Protein AF-A0A1H0H1I2-F1 (afdb_monomer)

Structure (mmCIF, N/CA/C/O backbone):
data_AF-A0A1H0H1I2-F1
#
_entry.id   AF-A0A1H0H1I2-F1
#
loop_
_atom_site.group_PDB
_atom_site.id
_atom_site.type_symbol
_atom_site.label_atom_id
_atom_site.label_alt_id
_atom_site.label_comp_id
_atom_site.label_asym_id
_atom_site.label_entity_id
_atom_site.label_seq_id
_atom_site.pdbx_PDB_ins_code
_atom_site.Cartn_x
_atom_site.Cartn_y
_atom_site.Cartn_z
_atom_site.occupancy
_atom_site.B_iso_or_equiv
_atom_site.auth_seq_id
_atom_site.auth_comp_id
_atom_site.auth_asym_id
_atom_site.auth_atom_id
_atom_site.pdbx_PDB_model_num
ATOM 1 N N . MET A 1 1 ? -30.153 8.150 30.364 1.00 52.62 1 MET A N 1
ATOM 2 C CA . MET A 1 1 ? -30.625 8.739 31.634 1.00 52.62 1 MET A CA 1
ATOM 3 C C . MET A 1 1 ? -29.501 8.563 32.639 1.00 52.62 1 MET A C 1
ATOM 5 O O . MET A 1 1 ? -28.910 7.487 32.652 1.00 52.62 1 MET A O 1
ATOM 9 N N . LYS A 1 2 ? -29.083 9.603 33.368 1.00 74.50 2 LYS A N 1
ATOM 10 C CA . LYS A 1 2 ? -27.999 9.426 34.351 1.00 74.50 2 LYS A CA 1
ATOM 11 C C . LYS A 1 2 ? -28.576 8.706 35.567 1.00 74.50 2 LYS A C 1
ATOM 13 O O . LYS A 1 2 ? -29.653 9.072 36.015 1.00 74.50 2 LYS A O 1
ATOM 18 N N . ARG A 1 3 ? -27.850 7.743 36.142 1.00 76.81 3 ARG A N 1
ATOM 19 C CA . ARG A 1 3 ? -28.291 6.995 37.341 1.00 76.81 3 ARG A CA 1
ATOM 20 C C . ARG A 1 3 ? -28.795 7.904 38.466 1.00 76.81 3 ARG A C 1
ATOM 22 O O . ARG A 1 3 ? -29.754 7.580 39.148 1.00 76.81 3 ARG A O 1
ATOM 29 N N . ALA A 1 4 ? -28.167 9.069 38.624 1.00 80.38 4 ALA A N 1
ATOM 30 C CA . ALA A 1 4 ? -28.571 10.075 39.599 1.00 80.38 4 ALA A CA 1
ATOM 31 C C . ALA A 1 4 ? -29.978 10.648 39.342 1.00 80.38 4 ALA A C 1
ATOM 33 O O . ALA A 1 4 ? -30.718 10.866 40.293 1.00 80.38 4 ALA A O 1
ATOM 34 N N . GLU A 1 5 ? -30.357 10.858 38.079 1.00 82.88 5 GLU A N 1
ATOM 35 C CA . GLU A 1 5 ? -31.686 11.357 37.693 1.00 82.88 5 GLU A CA 1
ATOM 36 C C . GLU A 1 5 ? -32.762 10.293 37.956 1.00 82.88 5 GLU A C 1
ATOM 38 O O . GLU A 1 5 ? -33.846 10.609 38.434 1.00 82.88 5 GLU A O 1
ATOM 43 N N . GLU A 1 6 ? -32.449 9.021 37.704 1.00 81.00 6 GLU A N 1
ATOM 44 C CA . GLU A 1 6 ? -33.355 7.894 37.953 1.00 81.00 6 GLU A CA 1
ATOM 45 C C . GLU A 1 6 ? -33.589 7.659 39.453 1.00 81.00 6 GLU A C 1
ATOM 47 O O . GLU A 1 6 ? -34.732 7.548 39.892 1.00 81.00 6 GLU A O 1
ATOM 52 N N . ILE A 1 7 ? -32.523 7.693 40.260 1.00 86.75 7 ILE A N 1
ATOM 53 C CA . ILE A 1 7 ? -32.615 7.612 41.727 1.00 86.75 7 ILE A CA 1
ATOM 54 C C . ILE A 1 7 ? -33.410 8.796 42.285 1.00 86.75 7 ILE A C 1
ATOM 56 O O . ILE A 1 7 ? -34.254 8.611 43.158 1.00 86.75 7 ILE A O 1
ATOM 60 N N . GLN A 1 8 ? -33.175 10.009 41.779 1.00 88.06 8 GLN A N 1
ATOM 61 C CA . GLN A 1 8 ? -33.907 11.198 42.216 1.00 88.06 8 GLN A CA 1
ATOM 62 C C . GLN A 1 8 ? -35.408 11.087 41.911 1.00 88.06 8 GLN A C 1
ATOM 64 O O . GLN A 1 8 ? -36.231 11.446 42.753 1.00 88.06 8 GLN A O 1
ATOM 69 N N . ASN A 1 9 ? -35.762 10.564 40.735 1.00 86.50 9 ASN A N 1
ATOM 70 C CA . ASN A 1 9 ? -37.151 10.321 40.359 1.00 86.50 9 ASN A CA 1
ATOM 71 C C . ASN A 1 9 ? -37.803 9.234 41.220 1.00 86.50 9 ASN A C 1
ATOM 73 O O . ASN A 1 9 ? -38.972 9.360 41.549 1.00 86.50 9 ASN A O 1
ATOM 77 N N . LEU A 1 10 ? -37.075 8.185 41.609 1.00 85.44 10 LEU A N 1
ATOM 78 C CA . LEU A 1 10 ? -37.610 7.153 42.502 1.00 85.44 10 LEU A CA 1
ATOM 79 C C . LEU A 1 10 ? -37.801 7.671 43.929 1.00 85.44 10 LEU A C 1
ATOM 81 O O . LEU A 1 10 ? -38.828 7.412 44.549 1.00 85.44 10 LEU A O 1
ATOM 85 N N . GLN A 1 11 ? -36.851 8.448 44.447 1.00 86.81 11 GLN A N 1
ATOM 86 C CA . GLN A 1 11 ? -36.956 9.018 45.790 1.00 86.81 11 GLN A CA 1
ATOM 87 C C . GLN A 1 11 ? -38.102 10.024 45.922 1.00 86.81 11 GLN A C 1
ATOM 89 O O . GLN A 1 11 ? -38.691 10.121 46.997 1.00 86.81 11 GLN A O 1
ATOM 94 N N . SER A 1 12 ? -38.450 10.745 44.851 1.00 87.38 12 SER A N 1
ATOM 95 C CA . SER A 1 12 ? -39.581 11.681 44.869 1.00 87.38 12 SER A CA 1
ATOM 96 C C . SER A 1 12 ? -40.951 10.993 44.924 1.00 87.38 12 SER A C 1
ATOM 98 O O . SER A 1 12 ? -41.941 11.662 45.206 1.00 87.38 12 SER A O 1
ATOM 100 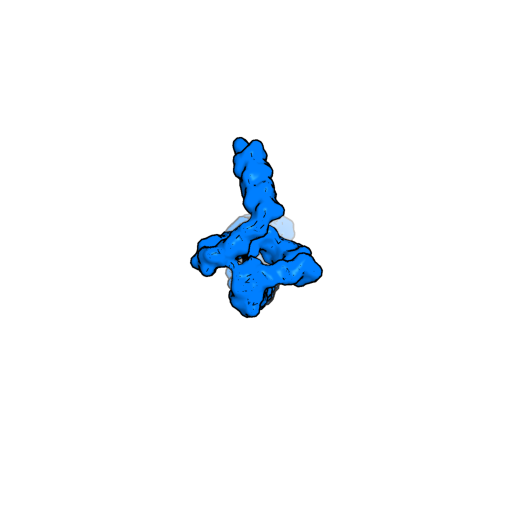N N . LEU A 1 13 ? -41.011 9.672 44.705 1.00 84.19 13 LEU A N 1
ATOM 101 C CA . LEU A 1 13 ? -42.233 8.865 44.807 1.00 84.19 13 LEU A CA 1
ATOM 102 C C . LEU A 1 13 ? -42.510 8.357 46.230 1.00 84.19 13 LEU A C 1
ATOM 104 O O . LEU A 1 13 ? -43.545 7.735 46.462 1.00 84.19 13 LEU A O 1
ATOM 108 N N . LYS A 1 14 ? -41.617 8.623 47.193 1.00 83.56 14 LYS A N 1
ATOM 109 C CA . LYS A 1 14 ? -41.870 8.325 48.608 1.00 83.56 14 LYS A CA 1
ATOM 110 C C . LYS A 1 14 ? -42.933 9.271 49.174 1.00 83.56 14 LYS A C 1
ATOM 112 O O . LYS A 1 14 ? -42.779 10.488 49.093 1.00 83.56 14 LYS A O 1
ATOM 117 N N . GLY A 1 15 ? -43.975 8.718 49.791 1.00 74.31 15 GLY A N 1
ATOM 118 C CA . GLY A 1 15 ? -45.089 9.476 50.375 1.00 74.31 15 GLY A CA 1
ATOM 119 C C . GLY A 1 15 ? -46.405 9.275 49.621 1.00 74.31 15 GLY A C 1
ATOM 120 O O . GLY A 1 15 ? -46.533 8.316 48.874 1.00 74.31 15 GLY A O 1
ATOM 121 N N . ASP A 1 16 ? -47.379 10.167 49.833 1.00 62.16 16 ASP A N 1
ATOM 122 C CA . ASP A 1 16 ? -48.792 10.029 49.421 1.00 62.16 16 ASP A CA 1
ATOM 123 C C . ASP A 1 16 ? -48.998 10.148 47.896 1.00 62.16 16 ASP A C 1
ATOM 125 O O . ASP A 1 16 ? -49.528 11.120 47.354 1.00 62.16 16 ASP A O 1
ATOM 129 N N . THR A 1 17 ? -48.487 9.154 47.181 1.00 70.00 17 THR A N 1
ATOM 130 C CA . THR A 1 17 ? -48.654 8.957 45.750 1.00 70.00 17 THR A CA 1
ATOM 131 C C . THR A 1 17 ? -49.250 7.573 45.531 1.00 70.00 17 THR A C 1
ATOM 133 O O . THR A 1 17 ? -48.993 6.652 46.301 1.00 70.00 17 THR A O 1
ATOM 136 N N . TYR A 1 18 ? -49.979 7.384 44.430 1.00 75.25 18 TYR A N 1
ATOM 137 C CA . TYR A 1 18 ? -50.488 6.067 44.017 1.00 75.25 18 TYR A CA 1
ATOM 138 C C . TYR A 1 18 ? -49.390 4.980 43.955 1.00 75.25 18 TYR A C 1
ATOM 140 O O . TYR A 1 18 ? -49.668 3.789 44.032 1.00 75.25 18 TYR A O 1
ATOM 148 N N . PHE A 1 19 ? -48.123 5.384 43.820 1.00 75.56 19 PHE A N 1
ATOM 149 C CA . PHE A 1 19 ? -46.977 4.483 43.819 1.00 75.56 19 PHE A CA 1
ATOM 150 C C . PHE A 1 19 ? -46.701 3.866 45.204 1.00 75.56 19 PHE A C 1
ATOM 152 O O . PHE A 1 19 ? -46.307 2.702 45.287 1.00 75.56 19 PHE A O 1
ATOM 159 N N . ALA A 1 20 ? -46.961 4.609 46.284 1.00 72.69 20 ALA A N 1
ATOM 160 C CA . ALA A 1 20 ? -46.730 4.163 47.658 1.00 72.69 20 ALA A CA 1
ATOM 161 C C . ALA A 1 20 ? -47.779 3.169 48.178 1.00 72.69 20 ALA A C 1
ATOM 163 O O . ALA A 1 20 ? -47.512 2.454 49.143 1.00 72.69 20 ALA A O 1
ATOM 164 N N . ASP A 1 21 ? -48.932 3.063 47.510 1.00 77.25 21 ASP A N 1
ATOM 165 C CA . ASP A 1 21 ? -49.928 2.018 47.788 1.00 77.25 21 ASP A CA 1
ATOM 166 C C . ASP A 1 21 ? -49.404 0.610 47.444 1.00 77.25 21 ASP A C 1
ATOM 168 O O . ASP A 1 21 ? -49.904 -0.390 47.961 1.00 77.25 21 ASP A O 1
ATOM 172 N N . PHE A 1 22 ? -48.396 0.522 46.567 1.00 79.44 22 PHE A N 1
ATOM 173 C CA . PHE A 1 22 ? -47.840 -0.738 46.063 1.00 79.44 22 PHE A CA 1
ATOM 174 C C . PHE A 1 22 ? -46.384 -0.972 46.462 1.00 79.44 22 PHE A C 1
ATOM 176 O O . PHE A 1 22 ? -45.990 -2.124 46.640 1.00 79.44 22 PHE A O 1
ATOM 183 N N . PHE A 1 23 ? -45.592 0.091 46.594 1.00 81.62 23 PHE A N 1
ATOM 184 C CA . PHE A 1 23 ? -44.182 0.016 46.963 1.00 81.62 23 PHE A CA 1
ATOM 185 C C . PHE A 1 23 ? -43.940 0.847 48.212 1.00 81.62 23 PHE A C 1
ATOM 187 O O . PHE A 1 23 ? -44.078 2.070 48.199 1.00 81.62 23 PHE A O 1
ATOM 194 N N . GLY A 1 24 ? -43.553 0.181 49.297 1.00 84.06 24 GLY A N 1
ATOM 195 C CA . GLY A 1 24 ? -43.178 0.874 50.516 1.00 84.06 24 GLY A CA 1
ATOM 196 C C . GLY A 1 24 ? -41.892 1.673 50.321 1.00 84.06 24 GLY A C 1
ATOM 197 O O . GLY A 1 24 ? -41.115 1.455 49.389 1.00 84.06 24 GLY A O 1
ATOM 198 N N . GLU A 1 25 ? -41.606 2.568 51.263 1.00 85.88 25 GLU A N 1
ATOM 199 C CA . GLU A 1 25 ? -40.354 3.335 51.243 1.00 85.88 25 GLU A CA 1
ATOM 200 C C . GLU A 1 25 ? -39.116 2.429 51.203 1.00 85.88 25 GLU A C 1
ATOM 202 O O . GLU A 1 25 ? -38.131 2.764 50.547 1.00 85.88 25 GLU A O 1
ATOM 207 N N . HIS A 1 26 ? -39.200 1.265 51.856 1.00 85.94 26 HIS A N 1
ATOM 208 C CA . HIS A 1 26 ? -38.155 0.247 51.846 1.00 85.94 26 HIS A CA 1
ATOM 209 C C . HIS A 1 26 ? -37.925 -0.348 50.449 1.00 85.94 26 HIS A C 1
ATOM 211 O O . HIS A 1 26 ? -36.778 -0.535 50.050 1.00 85.94 26 HIS A O 1
ATOM 217 N N . ASP A 1 27 ? -38.991 -0.597 49.686 1.00 84.81 27 ASP A N 1
ATOM 218 C CA . ASP A 1 27 ? -38.893 -1.137 48.327 1.00 84.81 27 ASP A CA 1
ATOM 219 C C . ASP A 1 27 ? -38.252 -0.114 47.386 1.00 84.81 27 ASP A C 1
ATOM 221 O O . ASP A 1 27 ? -37.377 -0.452 46.591 1.00 84.81 27 ASP A O 1
ATOM 225 N N . ILE A 1 28 ? -38.628 1.160 47.526 1.00 85.62 28 ILE A N 1
ATOM 226 C CA . ILE A 1 28 ? -38.053 2.270 46.758 1.00 85.62 28 ILE A CA 1
ATOM 227 C C . ILE A 1 28 ? -36.564 2.443 47.080 1.00 85.62 28 ILE A C 1
ATOM 229 O O . ILE A 1 28 ? -35.750 2.631 46.171 1.00 85.62 28 ILE A O 1
ATOM 233 N N . ASP A 1 29 ? -36.183 2.344 48.355 1.00 87.44 29 ASP A N 1
ATOM 234 C CA . ASP A 1 29 ? -34.776 2.373 48.758 1.00 87.44 29 ASP A CA 1
ATOM 235 C C . ASP A 1 29 ? -34.003 1.197 48.175 1.00 87.44 29 ASP A C 1
ATOM 237 O O . ASP A 1 29 ? -32.916 1.391 47.629 1.00 87.44 29 ASP A O 1
ATOM 241 N N . GLN A 1 30 ? -34.582 -0.003 48.205 1.00 85.38 30 GLN A N 1
ATOM 242 C CA . GLN A 1 30 ? -33.959 -1.186 47.630 1.00 85.38 30 GLN A CA 1
ATOM 243 C C . GLN A 1 30 ? -33.806 -1.069 46.105 1.00 85.38 30 GLN A C 1
ATOM 245 O O . GLN A 1 30 ? -32.777 -1.471 45.566 1.00 85.38 30 GLN A O 1
ATOM 250 N N . MET A 1 31 ? -34.770 -0.468 45.399 1.00 84.81 31 MET A N 1
ATOM 251 C CA . MET A 1 31 ? -34.654 -0.162 43.967 1.00 84.81 31 MET A CA 1
ATOM 252 C C . MET A 1 31 ? -33.534 0.847 43.689 1.00 84.81 31 MET A C 1
ATOM 254 O O . MET A 1 31 ? -32.732 0.639 42.778 1.00 84.81 31 MET A O 1
ATOM 258 N N . CYS A 1 32 ? -33.429 1.907 44.495 1.00 86.50 32 CYS A N 1
ATOM 259 C CA . CYS A 1 32 ? -32.344 2.880 44.379 1.00 86.50 32 CYS A CA 1
ATOM 260 C C . CYS A 1 32 ? -30.977 2.230 44.625 1.00 86.50 32 CYS A C 1
ATOM 262 O O . CYS A 1 32 ? -30.032 2.497 43.885 1.00 86.50 32 CYS A O 1
ATOM 264 N N . GLU A 1 33 ? -30.864 1.364 45.634 1.00 82.88 33 GLU A N 1
ATOM 265 C CA . GLU A 1 33 ? -29.649 0.588 45.895 1.00 82.88 33 GLU A CA 1
ATOM 266 C C . GLU A 1 33 ? -29.324 -0.357 44.738 1.00 82.88 33 GLU A C 1
ATOM 268 O O . GLU A 1 33 ? -28.167 -0.446 44.335 1.00 82.88 33 GLU A O 1
ATOM 273 N N . ASN A 1 34 ? -30.319 -1.002 44.132 1.00 82.06 34 ASN A N 1
ATOM 274 C CA . ASN A 1 34 ? -30.095 -1.855 42.968 1.00 82.06 34 ASN A CA 1
ATOM 275 C C . ASN A 1 34 ? -29.576 -1.051 41.771 1.00 82.06 34 ASN A C 1
ATOM 277 O O . ASN A 1 34 ? -28.645 -1.503 41.126 1.00 82.06 34 ASN A O 1
ATOM 281 N N . ILE A 1 35 ? -30.087 0.157 41.513 1.00 83.00 35 ILE A N 1
ATOM 282 C CA . ILE A 1 35 ? -29.606 1.035 40.425 1.00 83.00 35 ILE A CA 1
ATOM 283 C C . ILE A 1 35 ? -28.199 1.581 40.712 1.00 83.00 35 ILE A C 1
ATOM 285 O O . ILE A 1 35 ? -27.374 1.710 39.801 1.00 83.00 35 ILE A O 1
ATOM 289 N N . LYS A 1 36 ? -27.888 1.894 41.979 1.00 79.56 36 LYS A N 1
ATOM 290 C CA . LYS A 1 36 ? -26.525 2.270 42.400 1.00 79.56 36 LYS A CA 1
ATOM 291 C C . LYS A 1 36 ? -25.543 1.127 42.157 1.00 79.56 36 LYS A C 1
ATOM 293 O O . LYS A 1 36 ? -24.450 1.371 41.645 1.00 79.56 36 LYS A O 1
ATOM 298 N N . ASN A 1 37 ? -25.957 -0.090 42.505 1.00 73.50 37 ASN A N 1
ATOM 299 C CA . ASN A 1 37 ? -25.159 -1.309 42.418 1.00 73.50 37 ASN A CA 1
ATOM 300 C C . ASN A 1 37 ? -25.264 -2.016 41.057 1.00 73.50 37 ASN A C 1
ATOM 302 O O . ASN A 1 37 ? -24.575 -3.012 40.842 1.00 73.50 37 ASN A O 1
ATOM 306 N N . ASP A 1 38 ? -26.086 -1.509 40.134 1.00 76.44 38 ASP A N 1
ATOM 307 C CA . ASP A 1 38 ? -26.237 -2.077 38.801 1.00 76.44 38 ASP A CA 1
ATOM 308 C C . ASP A 1 38 ? -24.909 -1.933 38.055 1.00 76.44 38 ASP A C 1
ATOM 310 O O . ASP A 1 38 ? -24.333 -0.839 37.956 1.00 76.44 38 ASP A O 1
ATOM 314 N N . PHE A 1 39 ? -24.376 -3.031 37.531 1.00 64.19 39 PHE A N 1
ATOM 315 C CA . PHE A 1 39 ? -23.187 -2.964 36.695 1.00 64.19 39 PHE A CA 1
ATOM 316 C C . PHE A 1 39 ? -23.632 -2.492 35.322 1.00 64.19 39 PHE A C 1
ATOM 318 O O . PHE A 1 39 ? -24.370 -3.181 34.625 1.00 64.19 39 PHE A O 1
ATOM 325 N N . GLY A 1 40 ? -23.165 -1.315 34.904 1.00 62.69 40 GLY A N 1
ATOM 326 C CA . GLY A 1 40 ? -23.365 -0.904 33.524 1.00 62.69 40 GLY A CA 1
ATOM 327 C C . GLY A 1 40 ? -22.693 -1.952 32.650 1.00 62.69 40 GLY A C 1
ATOM 328 O O . GLY A 1 40 ? -21.467 -2.061 32.687 1.00 62.69 40 GLY A O 1
ATOM 329 N N . LEU A 1 41 ? -23.475 -2.712 31.875 1.00 55.84 41 LEU A N 1
ATOM 330 C CA . LEU A 1 41 ? -22.971 -3.710 30.916 1.00 55.84 41 LEU A CA 1
ATOM 331 C C . LEU A 1 41 ? -21.934 -3.110 29.944 1.00 55.84 41 LEU A C 1
ATOM 333 O O . LEU A 1 41 ? -21.187 -3.823 29.285 1.00 55.84 41 LEU A O 1
ATOM 337 N N . GLU A 1 42 ? -21.861 -1.785 29.880 1.00 54.09 42 GLU A N 1
ATOM 338 C CA . GLU A 1 42 ? -20.970 -1.009 29.031 1.00 54.09 42 GLU A CA 1
ATOM 339 C C . GLU A 1 42 ? -19.574 -0.758 29.634 1.00 54.09 42 GLU A C 1
ATOM 341 O O . GLU A 1 42 ? -18.646 -0.467 28.887 1.00 54.09 42 GLU A O 1
ATOM 346 N N . LEU A 1 43 ? -19.370 -0.898 30.952 1.00 53.06 43 LEU A N 1
ATOM 347 C CA . LEU A 1 43 ? -18.101 -0.516 31.606 1.00 53.06 43 LEU A CA 1
ATOM 348 C C . LEU A 1 43 ? -17.097 -1.665 31.798 1.00 53.06 43 LEU A C 1
ATOM 350 O O . LEU A 1 43 ? -16.002 -1.438 32.309 1.00 53.06 43 LEU A O 1
ATOM 354 N N . GLY A 1 44 ? -17.434 -2.886 31.377 1.00 51.53 44 GLY A N 1
ATOM 355 C CA . GLY A 1 44 ? -16.551 -4.057 31.498 1.00 51.53 44 GLY A CA 1
ATOM 356 C C . GLY A 1 44 ? -16.548 -4.992 30.292 1.00 51.53 44 GLY A C 1
ATOM 357 O O . GLY A 1 44 ? -15.887 -6.031 30.325 1.00 51.53 44 GLY A O 1
ATOM 358 N N . CYS A 1 45 ? -17.282 -4.664 29.230 1.00 57.47 45 CYS A N 1
ATOM 359 C CA . CYS A 1 45 ? -17.413 -5.552 28.088 1.00 57.47 45 CYS A CA 1
ATOM 360 C C . CYS A 1 45 ? -16.584 -5.079 26.892 1.00 57.47 45 CYS A C 1
ATOM 362 O O . CYS A 1 45 ? -16.815 -4.037 26.285 1.00 57.47 45 CYS A O 1
ATOM 364 N N . ASN A 1 46 ? -15.644 -5.934 26.503 1.00 61.09 46 ASN A N 1
ATOM 365 C CA . ASN A 1 46 ? -14.690 -5.752 25.413 1.00 61.09 46 ASN A CA 1
ATOM 366 C C . ASN A 1 46 ? -15.309 -5.966 24.018 1.00 61.09 46 ASN A C 1
ATOM 368 O O . ASN A 1 46 ? -14.630 -6.458 23.114 1.00 61.09 46 ASN A O 1
ATOM 372 N N . PHE A 1 47 ? -16.594 -5.638 23.831 1.00 61.88 47 PHE A N 1
ATOM 373 C CA . PHE A 1 47 ? -17.348 -5.952 22.609 1.00 61.88 47 PHE A CA 1
ATOM 374 C C . PHE A 1 47 ? -16.645 -5.451 21.340 1.00 61.88 47 PHE A C 1
ATOM 376 O O . PHE A 1 47 ? -16.647 -6.138 20.319 1.00 61.88 47 PHE A O 1
ATOM 383 N N . TYR A 1 48 ? -15.963 -4.308 21.437 1.00 64.75 48 TYR A N 1
ATOM 384 C CA . TYR A 1 48 ? -15.224 -3.709 20.328 1.00 64.75 48 TYR A CA 1
ATOM 385 C C . TYR A 1 48 ? -13.725 -4.011 20.327 1.00 64.75 48 TYR A C 1
ATOM 387 O O . TYR A 1 48 ? -13.104 -3.868 19.281 1.00 64.75 48 TYR A O 1
ATOM 395 N N . GLN A 1 49 ? -13.131 -4.517 21.415 1.00 73.81 49 GLN A N 1
ATOM 396 C CA . GLN A 1 49 ? -11.683 -4.781 21.446 1.00 73.81 49 GLN A CA 1
ATOM 397 C C . GLN A 1 49 ? -11.271 -5.813 20.402 1.00 73.81 49 GLN A C 1
ATOM 399 O O . GLN A 1 49 ? -10.246 -5.667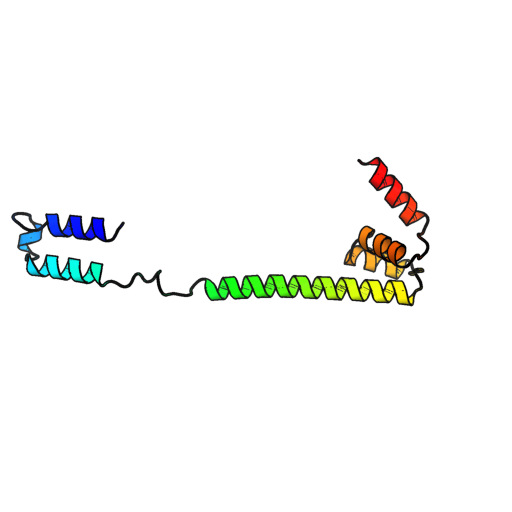 19.745 1.00 73.81 49 GLN A O 1
ATOM 404 N N . LYS A 1 50 ? -12.083 -6.858 20.207 1.00 77.25 50 LYS A N 1
ATOM 405 C CA . LYS A 1 50 ? -11.820 -7.851 19.161 1.00 77.25 50 LYS A CA 1
ATOM 406 C C . LYS A 1 50 ? -11.853 -7.201 17.773 1.00 77.25 50 LYS A C 1
ATOM 408 O O . LYS A 1 50 ? -10.985 -7.488 16.956 1.00 77.25 50 LYS A O 1
ATOM 413 N N . ALA A 1 51 ? -12.802 -6.297 17.526 1.00 81.12 51 ALA A N 1
ATOM 414 C CA . ALA A 1 51 ? -12.899 -5.560 16.268 1.00 81.12 51 ALA A CA 1
ATOM 415 C C . ALA A 1 51 ? -11.721 -4.589 16.068 1.00 81.12 51 ALA A C 1
ATOM 417 O O . ALA A 1 51 ? -11.144 -4.558 14.985 1.00 81.12 51 ALA A O 1
ATOM 418 N N . GLU A 1 52 ? -11.307 -3.862 17.106 1.00 82.94 52 GLU A N 1
ATOM 419 C CA . GLU A 1 52 ? -10.150 -2.958 17.081 1.00 82.94 52 GLU A CA 1
ATOM 420 C C . GLU A 1 52 ? -8.837 -3.712 16.841 1.00 82.94 52 GLU A C 1
ATOM 422 O O . GLU A 1 52 ? -8.023 -3.306 16.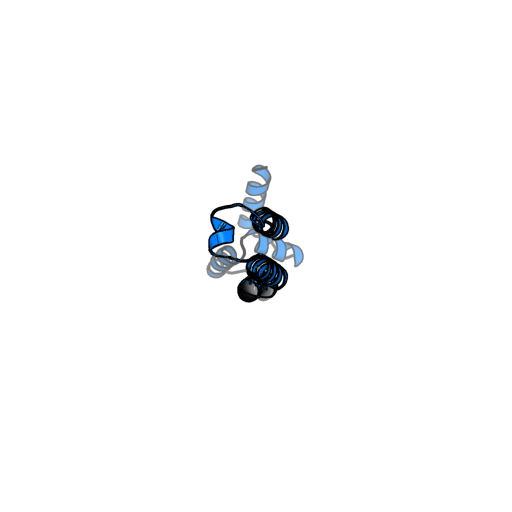009 1.00 82.94 52 GLU A O 1
ATOM 427 N N . ILE A 1 53 ? -8.644 -4.848 17.521 1.00 86.31 53 ILE A N 1
ATOM 428 C CA . ILE A 1 53 ? -7.487 -5.726 17.321 1.00 86.31 53 ILE A CA 1
ATOM 429 C C . ILE A 1 53 ? -7.461 -6.232 15.880 1.00 86.31 53 ILE A C 1
ATOM 431 O O . ILE A 1 53 ? -6.415 -6.155 15.236 1.00 86.31 53 ILE A O 1
ATOM 435 N N . TYR A 1 54 ? -8.592 -6.699 15.344 1.00 87.19 54 TYR A N 1
ATOM 436 C CA . TYR A 1 54 ? -8.650 -7.129 13.948 1.00 87.19 54 TYR A CA 1
ATOM 437 C C . TYR A 1 54 ? -8.391 -5.982 12.979 1.00 87.19 54 TYR A C 1
ATOM 439 O O . TYR A 1 54 ? -7.632 -6.159 12.032 1.00 87.19 54 TYR A O 1
ATOM 447 N N . GLN A 1 55 ? -8.948 -4.797 13.218 1.00 90.88 55 GLN A N 1
ATOM 448 C CA . GLN A 1 55 ? -8.705 -3.640 12.363 1.00 90.88 55 GLN A CA 1
ATOM 449 C C . GLN A 1 55 ? -7.219 -3.264 12.346 1.00 90.88 55 GLN A C 1
ATOM 451 O O . GLN A 1 55 ? -6.669 -2.945 11.291 1.00 90.88 55 GLN A O 1
ATOM 456 N N . LYS A 1 56 ? -6.548 -3.338 13.500 1.00 93.00 56 LYS A N 1
ATOM 457 C CA . LYS A 1 56 ? -5.102 -3.135 13.593 1.00 93.00 56 LYS A CA 1
ATOM 458 C C . LYS A 1 56 ? -4.329 -4.220 12.840 1.00 93.00 56 LYS A C 1
ATOM 460 O O . LYS A 1 56 ? -3.455 -3.888 12.049 1.00 93.00 56 LYS A O 1
ATOM 465 N N . GLN A 1 57 ? -4.684 -5.491 13.022 1.00 93.31 57 GLN A N 1
ATOM 466 C CA . GLN A 1 57 ? -4.051 -6.608 12.313 1.00 93.31 57 GLN A CA 1
ATOM 467 C C . GLN A 1 57 ? -4.212 -6.504 10.793 1.00 93.31 57 GLN A C 1
ATOM 469 O O . GLN A 1 57 ? -3.259 -6.788 10.070 1.00 93.31 57 GLN A O 1
ATOM 474 N N . VAL A 1 58 ? -5.379 -6.077 10.303 1.00 95.12 58 VAL A N 1
ATOM 475 C CA . VAL A 1 58 ? -5.619 -5.831 8.873 1.00 95.12 58 VAL A CA 1
ATOM 476 C C . VAL A 1 58 ? -4.688 -4.737 8.361 1.00 95.12 58 VAL A C 1
ATOM 478 O O . VAL A 1 58 ? -3.945 -4.987 7.419 1.00 95.12 58 VAL A O 1
ATOM 481 N N . LYS A 1 59 ? -4.634 -3.576 9.029 1.00 95.69 59 LYS A N 1
ATOM 482 C CA . LYS A 1 59 ? -3.729 -2.478 8.641 1.00 95.69 59 LYS A CA 1
ATOM 483 C C . LYS A 1 59 ? -2.260 -2.903 8.646 1.00 95.69 59 LYS A C 1
ATOM 485 O O . LYS A 1 59 ? -1.519 -2.581 7.720 1.00 95.69 59 LYS A O 1
ATOM 490 N N . ASP A 1 60 ? -1.836 -3.645 9.667 1.00 95.62 60 ASP A N 1
ATOM 49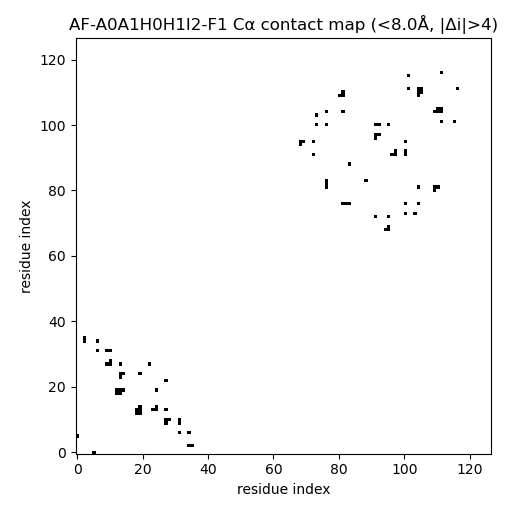1 C CA . ASP A 1 60 ? -0.464 -4.148 9.768 1.00 95.62 60 ASP A CA 1
ATOM 492 C C . ASP A 1 60 ? -0.155 -5.165 8.656 1.00 95.62 60 ASP A C 1
ATOM 494 O O . ASP A 1 60 ? 0.953 -5.186 8.119 1.00 95.62 60 ASP A O 1
ATOM 498 N N . THR A 1 61 ? -1.133 -5.992 8.280 1.00 95.19 61 THR A N 1
ATOM 499 C CA . THR A 1 61 ? -1.002 -6.986 7.204 1.00 95.19 61 THR A CA 1
ATOM 500 C C . THR A 1 61 ? -0.949 -6.314 5.834 1.00 95.19 61 THR A C 1
ATOM 502 O O . THR A 1 61 ? -0.069 -6.636 5.040 1.00 95.19 61 THR A O 1
ATOM 505 N N . GLU A 1 62 ? -1.821 -5.340 5.571 1.00 95.19 62 GLU A N 1
ATOM 506 C CA . GLU A 1 62 ? -1.808 -4.528 4.347 1.00 95.19 62 GLU A CA 1
ATOM 507 C C . GLU A 1 62 ? -0.479 -3.789 4.184 1.00 95.19 62 GLU A C 1
ATOM 509 O O . GLU A 1 62 ? 0.111 -3.796 3.102 1.00 95.19 62 GLU A O 1
ATOM 514 N N . LYS A 1 63 ? 0.042 -3.211 5.274 1.00 95.94 63 LYS A N 1
ATOM 515 C CA . LYS A 1 63 ? 1.350 -2.554 5.277 1.00 95.94 63 LYS A CA 1
ATOM 516 C C . LYS A 1 63 ? 2.474 -3.533 4.931 1.00 95.94 63 LYS A C 1
ATOM 518 O O . LYS A 1 63 ? 3.262 -3.243 4.036 1.00 95.94 63 LYS A O 1
ATOM 523 N N . LYS A 1 64 ? 2.528 -4.698 5.586 1.00 96.25 64 LYS A N 1
ATOM 524 C CA . LYS A 1 64 ? 3.547 -5.725 5.299 1.00 96.25 64 LYS A CA 1
ATOM 525 C C . LYS A 1 64 ? 3.461 -6.234 3.863 1.00 96.25 64 LYS A C 1
ATOM 527 O O . LYS A 1 64 ? 4.490 -6.381 3.215 1.00 96.25 64 LYS A O 1
ATOM 532 N N . ALA A 1 65 ? 2.253 -6.472 3.353 1.00 95.00 65 ALA A N 1
ATOM 533 C CA . ALA A 1 65 ? 2.047 -6.907 1.975 1.00 95.00 65 ALA A CA 1
ATOM 534 C C . ALA A 1 65 ? 2.524 -5.845 0.974 1.00 95.00 65 ALA A C 1
ATOM 536 O O . ALA A 1 65 ? 3.188 -6.176 -0.009 1.00 95.00 65 ALA A O 1
ATOM 537 N N . LYS A 1 66 ? 2.249 -4.562 1.247 1.00 95.06 66 LYS A N 1
ATOM 538 C CA . LYS A 1 66 ? 2.758 -3.446 0.445 1.00 95.06 66 LYS A CA 1
ATOM 539 C C . LYS A 1 66 ? 4.288 -3.393 0.457 1.00 95.06 66 LYS A C 1
ATOM 541 O O . LYS A 1 66 ? 4.888 -3.327 -0.609 1.00 95.06 66 LYS A O 1
ATOM 546 N N . GLU A 1 67 ? 4.915 -3.476 1.628 1.00 95.69 67 GLU A N 1
ATOM 547 C CA . GLU A 1 67 ? 6.380 -3.468 1.762 1.00 95.69 67 GLU A CA 1
ATOM 548 C C . GLU A 1 67 ? 7.033 -4.659 1.046 1.00 95.69 67 GLU A C 1
ATOM 550 O O . GLU A 1 67 ? 8.024 -4.491 0.340 1.00 95.69 67 GLU A O 1
ATOM 555 N N . GLN A 1 68 ? 6.463 -5.860 1.170 1.00 95.62 68 GLN A N 1
ATOM 556 C CA . GLN A 1 68 ? 6.943 -7.051 0.462 1.00 95.62 68 GLN A CA 1
ATOM 557 C C . GLN A 1 68 ? 6.858 -6.884 -1.054 1.00 95.62 68 GLN A C 1
ATOM 559 O O . GLN A 1 68 ? 7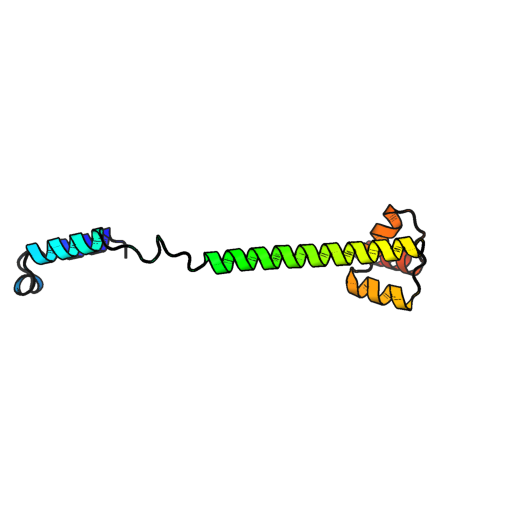.807 -7.215 -1.762 1.00 95.62 68 GLN A O 1
ATOM 564 N N . LYS A 1 69 ? 5.742 -6.340 -1.547 1.00 95.06 69 LYS A N 1
ATOM 565 C CA . LYS A 1 69 ? 5.540 -6.053 -2.967 1.00 95.06 69 LYS A CA 1
ATOM 566 C C . LYS A 1 69 ? 6.561 -5.039 -3.477 1.00 95.06 69 LYS A C 1
ATOM 568 O O . LYS A 1 69 ? 7.206 -5.290 -4.486 1.00 95.06 69 LYS A O 1
ATOM 573 N N . GLU A 1 70 ? 6.746 -3.932 -2.763 1.00 96.62 70 GLU A N 1
ATOM 574 C CA . GLU A 1 70 ? 7.743 -2.912 -3.100 1.00 96.62 70 GLU A CA 1
ATOM 575 C C . GLU A 1 70 ? 9.166 -3.486 -3.118 1.00 96.62 70 GLU A C 1
ATOM 577 O O . GLU A 1 70 ? 9.904 -3.247 -4.069 1.00 96.62 70 GLU A O 1
ATO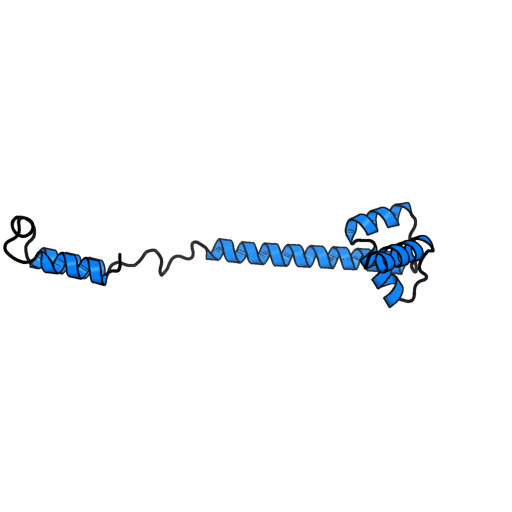M 582 N N . ASN A 1 71 ? 9.541 -4.291 -2.122 1.00 96.69 71 ASN A N 1
ATOM 583 C CA . ASN A 1 71 ? 10.860 -4.924 -2.063 1.00 96.69 71 ASN A CA 1
ATOM 584 C C . ASN A 1 71 ? 11.082 -5.931 -3.196 1.00 96.69 71 ASN A C 1
ATOM 586 O O . ASN A 1 71 ? 12.172 -5.978 -3.757 1.00 96.69 71 ASN A O 1
ATOM 590 N N . PHE A 1 72 ? 10.057 -6.704 -3.555 1.00 95.44 72 PHE A N 1
ATOM 591 C CA . PHE A 1 72 ? 10.126 -7.612 -4.697 1.00 95.44 72 PHE A CA 1
ATOM 592 C C . PHE A 1 72 ? 10.359 -6.851 -6.007 1.00 95.44 72 PHE A C 1
ATOM 594 O O . PHE A 1 72 ? 11.228 -7.227 -6.788 1.00 95.44 72 PHE A O 1
ATOM 601 N N . VAL A 1 73 ? 9.627 -5.752 -6.227 1.00 96.19 73 VAL A N 1
ATOM 602 C CA . VAL A 1 73 ? 9.827 -4.915 -7.418 1.00 96.19 73 VAL A CA 1
ATOM 603 C C . VAL A 1 73 ? 11.230 -4.311 -7.442 1.00 96.19 73 VAL A C 1
ATOM 605 O O . VAL A 1 73 ? 11.859 -4.333 -8.492 1.00 96.19 73 VAL A O 1
ATOM 608 N N . ARG A 1 74 ? 11.744 -3.812 -6.311 1.00 96.88 74 ARG A N 1
ATOM 609 C CA . ARG A 1 74 ? 13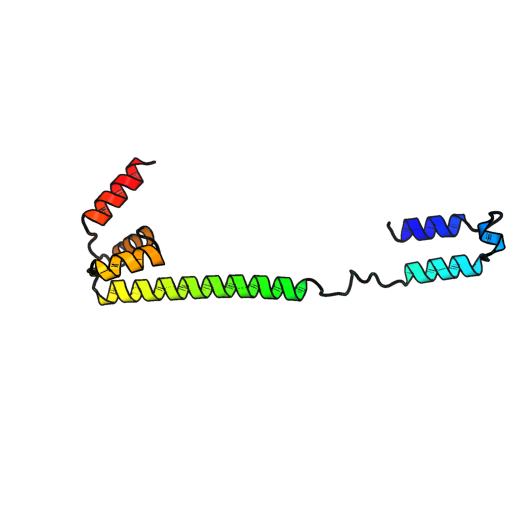.124 -3.298 -6.220 1.00 96.88 74 ARG A CA 1
ATOM 610 C C . ARG A 1 74 ? 14.147 -4.350 -6.627 1.00 96.88 74 ARG A C 1
ATOM 612 O O . ARG A 1 74 ? 14.936 -4.078 -7.518 1.00 96.88 74 ARG A O 1
ATOM 619 N N . GLY A 1 75 ? 14.053 -5.552 -6.055 1.00 95.88 75 GLY A N 1
ATOM 620 C CA . GLY A 1 75 ? 14.940 -6.661 -6.406 1.00 95.88 75 GLY A CA 1
ATOM 621 C C . GLY A 1 75 ? 14.910 -6.978 -7.900 1.00 95.88 75 GLY A C 1
ATOM 622 O O . GLY A 1 75 ? 15.961 -7.109 -8.506 1.00 95.88 75 GLY A O 1
ATOM 623 N N . LEU A 1 76 ? 13.727 -6.989 -8.525 1.00 95.31 76 LEU A N 1
ATOM 624 C CA . LEU A 1 76 ? 13.634 -7.168 -9.977 1.00 95.31 76 LEU A CA 1
ATOM 625 C C . LEU A 1 76 ? 14.288 -6.026 -10.761 1.00 95.31 76 LEU A C 1
ATOM 627 O O . LEU A 1 76 ? 14.950 -6.284 -11.758 1.00 95.31 76 LEU A O 1
ATOM 631 N N . ILE A 1 77 ? 14.092 -4.769 -10.358 1.00 95.56 77 ILE A N 1
ATOM 632 C CA . ILE A 1 77 ? 14.742 -3.634 -11.029 1.00 95.56 77 ILE A CA 1
ATOM 633 C C . ILE A 1 77 ? 16.265 -3.790 -10.955 1.00 95.56 77 ILE A C 1
ATOM 635 O O . ILE A 1 77 ? 16.935 -3.584 -11.966 1.00 95.56 77 ILE A O 1
ATOM 639 N N . ASP A 1 78 ? 16.775 -4.169 -9.785 1.00 96.12 78 ASP A N 1
ATOM 640 C CA . ASP A 1 78 ? 18.203 -4.332 -9.520 1.00 96.12 78 ASP A CA 1
ATOM 641 C C . ASP A 1 78 ? 18.782 -5.530 -10.295 1.00 96.12 78 ASP A C 1
ATOM 643 O O . ASP A 1 78 ? 19.816 -5.393 -10.938 1.00 96.12 78 ASP A O 1
ATOM 647 N N . ASP A 1 79 ? 18.079 -6.668 -10.337 1.00 94.94 79 ASP A N 1
ATOM 648 C CA . ASP A 1 79 ? 18.484 -7.874 -11.084 1.00 94.94 79 ASP A CA 1
ATOM 649 C C . ASP A 1 79 ? 18.591 -7.633 -12.603 1.00 94.94 79 ASP A C 1
ATOM 651 O O . ASP A 1 79 ? 19.312 -8.348 -13.302 1.00 94.94 79 ASP A O 1
ATOM 655 N N . PHE A 1 80 ? 17.863 -6.640 -13.123 1.00 93.81 80 PHE A N 1
ATOM 656 C CA . PHE A 1 80 ? 17.913 -6.217 -14.525 1.00 93.81 80 PHE A CA 1
ATOM 657 C C . PHE A 1 80 ? 18.780 -4.968 -14.752 1.00 93.81 80 PHE A C 1
ATOM 659 O O . PHE A 1 80 ? 18.737 -4.407 -15.848 1.00 93.81 80 PHE A O 1
ATOM 666 N N . ASP A 1 81 ? 19.524 -4.489 -13.750 1.00 92.75 81 ASP A N 1
ATOM 667 C CA . ASP A 1 81 ? 20.322 -3.254 -13.817 1.00 92.75 81 ASP A CA 1
ATOM 668 C C . ASP A 1 81 ? 19.512 -2.047 -14.344 1.00 92.75 81 ASP A C 1
ATOM 670 O O . ASP A 1 81 ? 19.982 -1.220 -15.129 1.00 92.75 81 ASP A O 1
ATOM 674 N N . GLY A 1 82 ? 18.226 -1.975 -13.985 1.00 90.12 82 GLY A N 1
ATOM 675 C CA . GLY A 1 82 ? 17.288 -0.958 -14.467 1.00 90.12 82 GLY A CA 1
ATOM 676 C C . GLY A 1 82 ? 16.723 -1.180 -15.880 1.00 90.12 82 GLY A C 1
ATOM 677 O O . GLY A 1 82 ? 15.773 -0.486 -16.265 1.00 90.12 82 GLY A O 1
ATOM 678 N N . HIS A 1 83 ? 17.220 -2.159 -16.639 1.00 91.69 83 HIS A N 1
ATOM 679 C CA . HIS A 1 83 ? 16.791 -2.495 -18.002 1.00 91.69 83 HIS A CA 1
ATOM 680 C C . HIS A 1 83 ? 15.691 -3.564 -18.022 1.00 91.69 83 HIS A C 1
ATOM 682 O O . HIS A 1 83 ? 15.863 -4.688 -18.488 1.00 91.69 83 HIS A O 1
ATOM 688 N N . ILE A 1 84 ? 14.521 -3.184 -17.518 1.00 92.00 84 ILE A N 1
ATOM 689 C CA . ILE A 1 84 ? 13.368 -4.077 -17.387 1.00 92.00 84 ILE A CA 1
ATOM 690 C C . ILE A 1 84 ? 12.714 -4.309 -18.765 1.00 92.00 84 ILE A C 1
ATOM 692 O O . ILE A 1 84 ? 12.356 -3.328 -19.425 1.00 92.00 84 ILE A O 1
ATOM 696 N N . PRO A 1 85 ? 12.487 -5.569 -19.187 1.00 91.44 85 PRO A N 1
ATOM 697 C CA . PRO A 1 85 ? 11.705 -5.887 -20.383 1.00 91.44 85 PRO A CA 1
ATOM 698 C C . PRO A 1 85 ? 10.294 -5.291 -20.331 1.00 91.44 85 PRO A C 1
ATOM 700 O O . PRO A 1 85 ? 9.662 -5.282 -19.272 1.00 91.44 85 PRO A O 1
ATOM 703 N N . SER A 1 86 ? 9.766 -4.839 -21.470 1.00 88.62 86 SER A N 1
ATOM 704 C CA . SER A 1 86 ? 8.462 -4.161 -21.544 1.00 88.62 86 SER A CA 1
ATOM 705 C C . SER A 1 86 ? 7.312 -4.985 -20.957 1.00 88.62 86 SER A C 1
ATOM 707 O O . SER A 1 86 ? 6.484 -4.456 -20.224 1.00 88.62 86 SER A O 1
ATOM 709 N N . GLU A 1 87 ? 7.303 -6.298 -21.190 1.00 87.88 87 GLU A N 1
ATOM 710 C CA . GLU A 1 87 ? 6.263 -7.217 -20.713 1.00 87.88 87 GLU A CA 1
ATOM 711 C C . GLU A 1 87 ? 6.238 -7.335 -19.184 1.00 87.88 87 GLU A C 1
ATOM 713 O O . GLU A 1 87 ? 5.211 -7.665 -18.584 1.00 87.88 87 GLU A O 1
ATOM 718 N N . ILE A 1 88 ? 7.390 -7.100 -18.552 1.00 91.25 88 ILE A N 1
ATOM 719 C CA . ILE A 1 88 ? 7.541 -7.085 -17.100 1.00 91.25 88 ILE A CA 1
ATOM 720 C C . ILE A 1 88 ? 7.220 -5.686 -16.579 1.00 91.25 88 ILE A C 1
ATOM 722 O O . ILE A 1 88 ? 6.519 -5.569 -15.576 1.00 91.25 88 ILE A O 1
ATOM 726 N N . TYR A 1 89 ? 7.678 -4.640 -17.271 1.00 93.44 89 TYR A N 1
ATOM 727 C CA . TYR A 1 89 ? 7.511 -3.249 -16.862 1.00 93.44 89 TYR A CA 1
ATOM 728 C C . TYR A 1 89 ? 6.048 -2.889 -16.595 1.00 93.44 89 TYR A C 1
ATOM 730 O O . TYR A 1 89 ? 5.750 -2.380 -15.517 1.00 93.44 89 TYR A O 1
ATOM 738 N N . ASP A 1 90 ? 5.136 -3.231 -17.508 1.00 92.56 90 ASP A N 1
ATOM 739 C CA . ASP A 1 90 ? 3.705 -2.933 -17.356 1.00 92.56 90 ASP A CA 1
ATOM 740 C C . ASP A 1 90 ? 3.129 -3.560 -16.077 1.00 92.56 90 ASP A C 1
ATOM 742 O O . ASP A 1 90 ? 2.410 -2.918 -15.311 1.00 92.56 90 ASP A O 1
ATOM 746 N N . ARG A 1 91 ? 3.530 -4.801 -15.768 1.00 93.19 91 ARG A N 1
ATOM 747 C CA . ARG A 1 91 ? 3.103 -5.488 -14.539 1.00 93.19 91 ARG A CA 1
ATOM 748 C C . ARG A 1 91 ? 3.673 -4.837 -13.283 1.00 93.19 91 ARG A C 1
ATOM 750 O O . ARG A 1 91 ? 3.007 -4.831 -12.249 1.00 93.19 91 ARG A O 1
ATOM 757 N N . LEU A 1 92 ? 4.903 -4.323 -13.341 1.00 93.88 92 LEU A N 1
ATOM 758 C CA . LEU A 1 92 ? 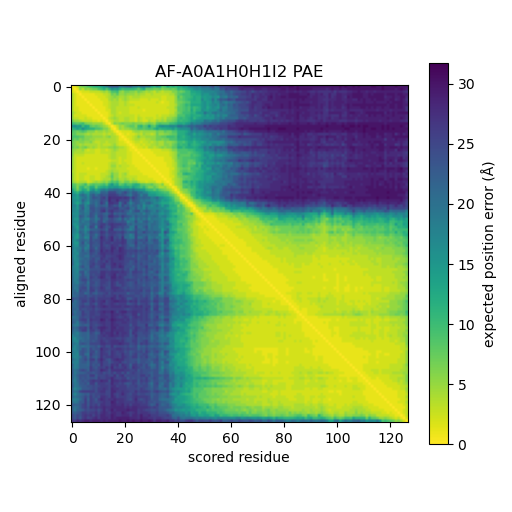5.501 -3.586 -12.228 1.00 93.88 92 LEU A CA 1
ATOM 759 C C . LEU A 1 92 ? 4.814 -2.226 -12.049 1.00 93.88 92 LEU A C 1
ATOM 761 O O . LEU A 1 92 ? 4.565 -1.814 -10.915 1.00 93.88 92 LEU A O 1
ATOM 765 N N . GLU A 1 93 ? 4.463 -1.546 -13.140 1.00 94.12 93 GLU A N 1
ATOM 766 C CA . GLU A 1 93 ? 3.721 -0.287 -13.099 1.00 94.12 93 GLU A CA 1
ATOM 767 C C . GLU A 1 93 ? 2.338 -0.483 -12.466 1.00 94.12 93 GLU A C 1
ATOM 769 O O . GLU A 1 93 ? 2.001 0.246 -11.534 1.00 94.12 93 GLU A O 1
ATOM 774 N N . ASP A 1 94 ? 1.586 -1.511 -12.861 1.00 93.06 94 ASP A N 1
ATOM 775 C CA . ASP A 1 94 ? 0.307 -1.863 -12.225 1.00 93.06 94 ASP A CA 1
ATOM 776 C C . ASP A 1 94 ? 0.475 -2.222 -10.740 1.00 93.06 94 ASP A C 1
ATOM 778 O O . ASP A 1 94 ? -0.407 -2.010 -9.901 1.00 93.06 94 ASP A O 1
ATOM 782 N N 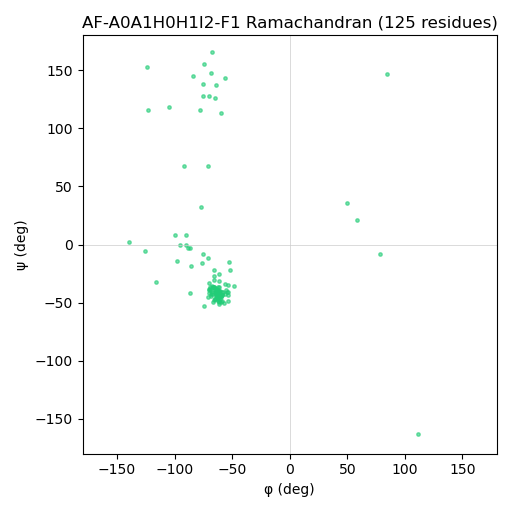. ALA A 1 95 ? 1.629 -2.790 -10.392 1.00 93.06 95 ALA A N 1
ATOM 783 C CA . ALA A 1 95 ? 1.926 -3.229 -9.046 1.00 93.06 95 ALA A CA 1
ATOM 784 C C . ALA A 1 95 ? 2.215 -2.052 -8.094 1.00 93.06 95 ALA A C 1
ATOM 786 O O . ALA A 1 95 ? 1.623 -1.979 -7.011 1.00 93.06 95 ALA A O 1
ATOM 787 N N . VAL A 1 96 ? 3.143 -1.166 -8.442 1.00 94.81 96 VAL A N 1
ATOM 788 C CA . VAL A 1 96 ? 3.676 -0.143 -7.516 1.00 94.81 96 VAL A CA 1
ATOM 789 C C . VAL A 1 96 ? 3.583 1.284 -8.056 1.00 94.81 96 VAL A C 1
ATOM 791 O O . VAL A 1 96 ? 3.853 2.240 -7.329 1.00 94.81 96 VAL A O 1
ATOM 794 N N . GLY A 1 97 ? 3.151 1.444 -9.305 1.00 94.94 97 GLY A N 1
ATOM 795 C CA . GLY A 1 97 ? 3.068 2.716 -10.006 1.00 94.94 97 GLY A CA 1
ATOM 796 C C . GLY A 1 97 ? 4.390 3.131 -10.651 1.00 94.94 97 GLY A C 1
ATOM 797 O O . GLY A 1 97 ? 5.478 2.925 -10.108 1.00 94.94 97 GLY A O 1
ATOM 798 N N . LYS A 1 98 ? 4.287 3.817 -11.793 1.00 94.94 98 LYS A N 1
ATOM 799 C CA . LYS A 1 98 ? 5.427 4.333 -12.570 1.00 94.94 98 LYS A CA 1
ATOM 800 C C . LYS A 1 98 ? 6.373 5.211 -11.749 1.00 94.94 98 LYS A C 1
ATOM 802 O O . LYS A 1 98 ? 7.588 5.071 -11.840 1.00 94.94 98 LYS A O 1
ATOM 807 N N . LEU A 1 99 ? 5.829 6.073 -10.886 1.00 95.56 99 LEU A N 1
ATOM 808 C CA . LEU A 1 99 ? 6.638 6.964 -10.050 1.00 95.56 99 LEU A CA 1
ATOM 809 C C . LEU A 1 99 ? 7.550 6.198 -9.079 1.00 95.56 99 LEU A C 1
ATOM 811 O O . LEU A 1 99 ? 8.672 6.634 -8.832 1.00 95.56 99 LEU A O 1
ATOM 815 N N . PHE A 1 100 ? 7.091 5.067 -8.533 1.00 96.62 100 PHE A N 1
ATOM 816 C CA . PHE A 1 100 ? 7.905 4.248 -7.633 1.00 96.62 100 PHE A CA 1
ATOM 817 C C . PHE A 1 100 ? 9.118 3.668 -8.368 1.00 96.62 100 PHE A C 1
ATOM 819 O O . PHE A 1 100 ? 10.239 3.781 -7.874 1.00 96.62 100 PHE A O 1
ATOM 826 N N . ILE A 1 101 ? 8.895 3.109 -9.562 1.00 96.31 101 ILE A N 1
ATOM 827 C CA . ILE A 1 101 ? 9.948 2.530 -10.409 1.00 96.31 101 ILE A CA 1
ATOM 828 C C . ILE A 1 101 ? 10.987 3.597 -10.759 1.00 96.31 101 ILE A C 1
ATOM 830 O O . ILE A 1 101 ? 12.180 3.393 -10.542 1.00 96.31 101 ILE A O 1
ATOM 834 N N . ILE A 1 102 ? 10.530 4.759 -11.235 1.00 96.31 102 ILE A N 1
ATOM 835 C CA . ILE A 1 102 ? 11.397 5.889 -11.585 1.00 96.31 102 ILE A CA 1
ATOM 836 C C . ILE A 1 102 ? 12.219 6.339 -10.374 1.00 96.31 102 ILE A C 1
ATOM 838 O O . ILE A 1 102 ? 13.434 6.488 -10.482 1.00 96.31 102 ILE A O 1
ATOM 842 N N . ASN A 1 103 ? 11.585 6.533 -9.214 1.00 96.38 103 ASN A N 1
ATOM 843 C CA . ASN A 1 103 ? 12.283 6.967 -8.005 1.00 96.38 103 ASN A CA 1
ATOM 844 C C . ASN A 1 103 ? 13.361 5.967 -7.580 1.00 96.38 103 ASN A C 1
ATOM 846 O O . ASN A 1 103 ? 14.458 6.387 -7.218 1.00 96.38 103 ASN A O 1
ATOM 850 N N . TRP A 1 104 ? 13.071 4.666 -7.641 1.00 97.00 104 TRP A N 1
ATOM 851 C CA . TRP A 1 104 ? 14.054 3.639 -7.310 1.00 97.00 104 TRP A CA 1
ATOM 852 C C . TRP A 1 104 ? 15.221 3.627 -8.299 1.00 97.00 104 TRP A C 1
ATOM 854 O O . TRP A 1 104 ? 16.370 3.710 -7.873 1.00 97.00 104 TRP A O 1
ATOM 864 N N . LYS A 1 105 ? 14.943 3.652 -9.612 1.00 96.50 105 LYS A N 1
ATOM 865 C CA . LYS A 1 105 ? 15.985 3.778 -10.644 1.00 96.50 105 LYS A CA 1
ATOM 866 C C . LYS A 1 105 ? 16.881 4.988 -10.401 1.00 96.50 105 LYS A C 1
ATOM 868 O O . LYS A 1 105 ? 18.094 4.876 -10.481 1.00 96.50 105 LYS A O 1
ATOM 873 N N . ARG A 1 106 ? 16.303 6.140 -10.044 1.00 95.94 106 ARG A N 1
ATOM 874 C CA . ARG A 1 106 ? 17.080 7.345 -9.718 1.00 95.94 106 ARG A CA 1
ATOM 875 C C . ARG A 1 106 ? 17.935 7.193 -8.464 1.00 95.94 106 ARG A C 1
ATOM 877 O O . ARG A 1 106 ? 19.030 7.740 -8.450 1.00 95.94 106 ARG A O 1
ATOM 884 N N . GLN A 1 107 ? 17.452 6.492 -7.437 1.00 96.19 107 GLN A N 1
ATOM 885 C CA . GLN A 1 107 ? 18.221 6.224 -6.216 1.00 96.19 107 GLN A CA 1
ATOM 886 C C . GLN A 1 107 ? 19.422 5.311 -6.473 1.00 96.19 107 GLN A C 1
ATOM 888 O O . GLN A 1 107 ? 20.467 5.532 -5.873 1.00 96.19 107 GLN A O 1
ATOM 893 N N . GLN A 1 108 ? 19.275 4.333 -7.368 1.00 96.19 108 GLN A N 1
ATOM 894 C CA . GLN A 1 108 ? 20.349 3.419 -7.776 1.00 96.19 108 GLN A CA 1
ATOM 895 C C . GLN A 1 108 ? 21.153 3.928 -8.986 1.00 96.19 108 GLN A C 1
ATOM 897 O O . GLN A 1 108 ? 21.967 3.201 -9.541 1.00 96.19 108 GLN A O 1
ATOM 902 N N . GLU A 1 109 ? 20.914 5.171 -9.420 1.00 95.94 109 GLU A N 1
ATOM 903 C CA . GLU A 1 109 ? 21.572 5.807 -10.572 1.00 95.94 109 GLU A CA 1
ATOM 904 C C . GLU A 1 109 ? 21.397 5.071 -11.917 1.00 95.94 109 GLU A C 1
ATOM 906 O O . GLU A 1 109 ? 22.130 5.321 -12.875 1.00 95.94 109 GLU A O 1
ATOM 911 N N . TYR A 1 110 ? 20.369 4.229 -12.037 1.00 95.69 110 TYR A N 1
ATOM 912 C CA . TYR A 1 110 ? 20.013 3.573 -13.290 1.00 95.69 110 TYR A CA 1
ATOM 913 C C . TYR A 1 110 ? 19.478 4.570 -14.332 1.00 95.69 110 TYR A C 1
ATOM 915 O O . TYR A 1 110 ? 18.808 5.560 -13.985 1.00 95.69 110 TYR A O 1
ATOM 923 N N . PRO A 1 111 ? 19.731 4.316 -15.632 1.00 92.88 111 PRO A N 1
ATOM 924 C CA . PRO A 1 111 ? 19.222 5.162 -16.698 1.00 92.88 111 PRO A CA 1
ATOM 925 C C . PRO A 1 111 ? 17.691 5.116 -16.740 1.00 92.88 111 PRO A C 1
ATOM 927 O O . PRO A 1 111 ? 17.063 4.059 -16.631 1.00 92.88 111 PRO A O 1
ATOM 930 N N . LEU A 1 112 ? 17.088 6.290 -16.922 1.00 94.31 112 LEU A N 1
ATOM 931 C CA . LEU A 1 112 ? 15.677 6.383 -17.270 1.00 94.31 112 LEU A CA 1
ATOM 932 C C . LEU A 1 112 ? 15.522 6.230 -18.779 1.00 94.31 112 LEU A C 1
ATOM 934 O O . LEU A 1 112 ? 16.357 6.692 -19.555 1.00 94.31 112 LEU A O 1
ATOM 938 N N . THR A 1 113 ? 14.432 5.598 -19.181 1.00 93.12 113 THR A N 1
ATOM 939 C CA . THR A 1 113 ? 14.008 5.546 -20.579 1.00 93.12 113 THR A CA 1
ATOM 940 C C . THR A 1 113 ? 13.427 6.894 -21.011 1.00 93.12 113 THR A C 1
ATOM 942 O O . THR A 1 113 ? 12.893 7.639 -20.187 1.00 93.12 113 THR A O 1
ATOM 945 N N . GLU A 1 114 ? 13.463 7.187 -22.311 1.00 93.56 114 GLU A N 1
ATOM 946 C CA . GLU A 1 114 ? 12.827 8.391 -22.874 1.00 93.56 114 GLU A CA 1
ATOM 947 C C . GLU A 1 114 ? 11.343 8.487 -22.484 1.00 93.56 114 GLU A C 1
ATOM 949 O O . GLU A 1 114 ? 10.876 9.535 -22.055 1.00 93.56 114 GLU A O 1
ATOM 954 N N . ALA A 1 115 ? 10.619 7.362 -22.495 1.00 92.12 115 ALA A N 1
ATOM 955 C CA . ALA A 1 115 ? 9.215 7.318 -22.083 1.00 92.12 115 ALA A CA 1
ATOM 956 C C . ALA A 1 115 ? 8.999 7.722 -20.609 1.00 92.12 115 ALA A C 1
ATOM 958 O O . ALA A 1 115 ? 8.006 8.372 -20.276 1.00 92.12 115 ALA A O 1
ATOM 959 N N . GLU A 1 116 ? 9.917 7.351 -19.711 1.00 94.56 116 GLU A N 1
ATOM 960 C CA . GLU A 1 116 ? 9.879 7.765 -18.302 1.00 94.56 116 GLU A CA 1
ATOM 961 C C . GLU A 1 116 ? 10.165 9.267 -18.154 1.00 94.56 116 GLU A C 1
ATOM 963 O O . GLU A 1 116 ? 9.518 9.940 -17.347 1.00 94.56 116 GLU A O 1
ATOM 968 N N . ILE A 1 117 ? 11.093 9.805 -18.950 1.00 94.75 117 ILE A N 1
ATOM 969 C CA . ILE A 1 117 ? 11.433 11.234 -18.973 1.00 94.75 117 ILE A CA 1
ATOM 970 C C . ILE A 1 117 ? 10.254 12.059 -19.510 1.00 94.75 117 ILE A C 1
ATOM 972 O O . ILE A 1 117 ? 9.822 13.004 -18.847 1.00 94.75 117 ILE A O 1
ATOM 976 N N . ASP A 1 118 ? 9.675 11.672 -20.645 1.00 95.62 118 ASP A N 1
ATOM 977 C CA . ASP A 1 118 ? 8.506 12.327 -21.246 1.00 95.62 118 ASP A CA 1
ATOM 978 C C . ASP A 1 118 ? 7.310 12.344 -20.291 1.00 95.62 118 ASP A C 1
ATOM 980 O O . ASP A 1 118 ? 6.596 13.349 -20.153 1.00 95.62 118 ASP A O 1
ATOM 984 N N . TRP A 1 119 ? 7.102 11.235 -19.577 1.00 94.94 119 TRP A N 1
ATOM 985 C CA . TRP A 1 119 ? 6.075 11.146 -18.551 1.00 94.94 119 TRP A CA 1
ATOM 986 C C . TRP A 1 119 ? 6.337 12.129 -17.401 1.00 94.94 119 TRP A C 1
ATOM 988 O O . TRP A 1 119 ? 5.419 12.853 -17.008 1.00 94.94 119 TRP A O 1
ATOM 998 N N . LEU A 1 120 ? 7.575 12.225 -16.897 1.00 94.25 120 LEU A N 1
ATOM 999 C CA . LEU A 1 120 ? 7.946 13.189 -15.852 1.00 94.25 120 LEU A CA 1
ATOM 1000 C C . LEU A 1 120 ? 7.730 14.638 -16.301 1.00 94.25 120 LEU A C 1
ATOM 1002 O O . LEU A 1 120 ? 7.168 15.427 -15.541 1.00 94.25 120 LEU A O 1
ATOM 1006 N N . VAL A 1 121 ? 8.127 14.984 -17.529 1.00 93.94 121 VAL A N 1
ATOM 1007 C CA . VAL A 1 121 ? 7.911 16.318 -18.115 1.00 93.94 121 VAL A CA 1
ATOM 1008 C C . VAL A 1 121 ? 6.416 16.626 -18.207 1.00 93.94 121 VAL A C 1
ATOM 1010 O O . VAL A 1 121 ? 5.973 17.704 -17.811 1.00 93.94 121 VAL A O 1
ATOM 1013 N N . THR A 1 122 ? 5.610 15.660 -18.650 1.00 94.44 122 THR A N 1
ATOM 1014 C CA . THR A 1 122 ? 4.149 15.799 -18.715 1.00 94.44 122 THR A CA 1
ATOM 1015 C C . THR A 1 122 ? 3.534 16.024 -17.334 1.00 94.44 122 THR A C 1
ATOM 1017 O O . THR A 1 122 ? 2.632 16.847 -17.188 1.00 94.44 122 THR A O 1
ATOM 1020 N N . VAL A 1 123 ? 3.995 15.304 -16.309 1.00 91.94 123 VAL A N 1
ATOM 1021 C CA . VAL A 1 123 ? 3.525 15.477 -14.925 1.00 91.94 123 VAL A CA 1
ATOM 1022 C C . VAL A 1 123 ? 3.962 16.828 -14.356 1.00 91.94 123 VAL A C 1
ATOM 1024 O O . VAL A 1 123 ? 3.174 17.476 -13.669 1.00 91.94 123 VAL A O 1
ATOM 1027 N N . ALA A 1 124 ? 5.183 17.276 -14.656 1.00 90.12 124 ALA A N 1
ATOM 1028 C CA . ALA A 1 124 ? 5.700 18.571 -14.220 1.00 90.12 124 ALA A CA 1
ATOM 1029 C C . ALA A 1 124 ? 4.916 19.744 -14.830 1.00 90.12 124 ALA A C 1
ATOM 1031 O O . ALA A 1 124 ? 4.582 20.679 -14.112 1.00 90.12 124 ALA A O 1
ATOM 1032 N N . ASN A 1 125 ? 4.553 19.655 -16.112 1.00 91.62 125 ASN A N 1
ATOM 1033 C CA . ASN A 1 125 ? 3.793 20.686 -16.831 1.00 91.62 125 ASN A CA 1
ATOM 1034 C C . ASN A 1 125 ? 2.294 20.726 -16.483 1.00 91.62 125 ASN A C 1
ATOM 1036 O O . ASN A 1 125 ? 1.579 21.609 -16.947 1.00 91.62 125 ASN A O 1
ATOM 1040 N N . LYS A 1 126 ? 1.794 19.753 -15.712 1.00 85.69 126 LYS A N 1
ATOM 1041 C CA . LYS A 1 126 ? 0.406 19.718 -15.219 1.00 85.69 126 LYS A CA 1
ATOM 1042 C C . LYS A 1 126 ? 0.225 20.415 -13.864 1.00 85.69 126 LYS A C 1
ATOM 1044 O O . LYS A 1 126 ? -0.892 20.411 -13.346 1.00 85.69 126 LYS A O 1
ATOM 1049 N N . LYS A 1 127 ? 1.299 20.950 -13.280 1.00 54.84 127 LYS A N 1
ATOM 1050 C CA . LYS A 1 127 ? 1.271 21.788 -12.074 1.00 54.84 127 LYS A CA 1
ATOM 1051 C C . LYS A 1 127 ? 1.224 23.261 -12.446 1.00 54.84 127 LYS A C 1
ATOM 1053 O O . LYS A 1 127 ? 0.570 24.000 -11.683 1.00 54.84 127 LYS A O 1
#

Secondary structure (DSSP, 8-state):
--HHHHHHHHHTTSSSSTTTTTS-HHHHHHHHHHHHH---TTSS--TTHHHHHHHHHHHHHHHHHHHHHHHHHHHHHHHTTT---HHHHHHHHHHH-HHHHHHHHHHTTPPPPHHHHHHHHHHHTT-

pLDDT: mean 86.34, std 11.69, range [51.53, 97.0]

Solvent-accessible surface area (backbone atoms only — not comparable to full-atom values): 7445 Å² total; per-residue (Å²): 133,58,68,68,58,54,40,52,58,51,59,68,46,61,55,104,40,86,59,36,82,77,40,50,66,67,54,48,50,51,50,41,49,48,60,72,66,50,75,61,74,78,81,79,55,64,79,55,52,64,55,52,52,48,54,50,52,49,53,53,47,54,50,50,53,49,53,53,51,52,51,52,52,49,52,53,38,59,76,40,68,48,64,63,56,68,85,55,43,57,56,47,31,75,70,66,34,60,69,52,55,52,53,48,30,58,74,73,69,30,75,77,52,70,69,57,50,54,49,51,51,55,58,60,74,73,111

Organism: NCBI:txid2913614

Mean predicted aligned error: 13.68 Å

Sequence (127 aa):
MKRAEEIQNLQSLKGDTYFADFFGEHDIDQMCENIKNDFGLELGCNFYQKAEIYQKQVKDTEKKAKEQKENFVRGLIDDFDGHIPSEIYDRLEDAVGKLFIINWKRQQEYPLTEAEIDWLVTVANKK

Foldseek 3Di:
DDLVVVLVVLQVCADDDPVCVPAPPVNSVVVNVCSVVPDPPPPPDCPCVVVVVVVVVVVVVVVVVLVVLLVVLLVQCVVCLNVDDPVVVVVNCVRNNLVSSVVSCVVVVGDDDPVSVVVVVVVVVVD

Radius of gyration: 34.1 Å; Cα contacts (8 Å, |Δi|>4): 52; chains: 1; bounding box: 72×30×75 Å